Protein 3QAO (pdb70)

Nearest PDB structures (foldseek):
  3qao-assembly1_A-2  TM=1.007E+00  e=2.098E-20  Listeria monocytogenes EGD-e
  7cla-assembly1_A-2  TM=8.544E-01  e=1.558E-08  Caulobacter vibrioides CB15
  1jbg-assembly1_A-2  TM=7.000E-01  e=1.735E-07  Bacillus subtilis
  2vz4-assembly1_A-2  TM=8.789E-01  e=2.749E-06  Streptomyces lividans
  3hh0-assembly1_A  TM=5.881E-01  e=1.344E-05  Bacillus cereus ATCC 14579

Structure (mmCIF, N/CA/C/O backbone):
data_3QAO
#
_entry.id   3QAO
#
_cell.length_a   56.769
_cell.length_b   56.769
_cell.length_c   113.108
_cell.angle_alpha   90.00
_cell.angle_beta   90.00
_cell.angle_gamma   120.00
#
_symmetry.space_group_name_H-M   'P 32 2 1'
#
loop_
_entity.id
_entity.type
_entity.pdbx_description
1 polymer 'MerR-like transcriptional regulator'
2 non-polymer GLYCEROL
3 water water
#
loop_
_atom_site.group_PDB
_atom_site.id
_atom_site.type_symbol
_atom_site.label_atom_id
_atom_site.label_alt_id
_atom_site.label_comp_id
_atom_site.label_asym_id
_atom_site.label_entity_id
_atom_site.label_seq_id
_atom_site.pdbx_PDB_ins_code
_atom_site.Cartn_x
_atom_site.Cartn_y
_atom_site.Cartn_z
_atom_site.occupancy
_atom_site.B_iso_or_equiv
_atom_site.auth_seq_id
_atom_site.auth_comp_id
_atom_site.auth_asym_id
_atom_site.auth_atom_id
_atom_site.pdbx_PDB_model_num
ATOM 1 N N . SER A 1 1 ? -9.932 30.415 -8.127 1.00 64.97 -2 SER A N 1
ATOM 2 C CA . SER A 1 1 ? -8.961 29.330 -8.094 1.00 58.28 -2 SER A CA 1
ATOM 3 C C . SER A 1 1 ? -8.092 29.441 -6.850 1.00 48.80 -2 SER A C 1
ATOM 4 O O . SER A 1 1 ? -8.284 30.342 -6.027 1.00 49.44 -2 SER A O 1
ATOM 7 N N . ASN A 1 2 ? -7.133 28.525 -6.733 1.00 42.84 -1 ASN A N 1
ATOM 8 C CA . ASN A 1 2 ? -6.212 28.485 -5.597 1.00 40.70 -1 ASN A CA 1
ATOM 9 C C . ASN A 1 2 ? -4.856 29.101 -5.891 1.00 39.92 -1 ASN A C 1
ATOM 10 O O . ASN A 1 2 ? -3.845 28.679 -5.324 1.00 46.78 -1 ASN A O 1
ATOM 15 N N . ALA A 1 3 ? -4.825 30.088 -6.780 1.00 37.21 0 ALA A N 1
ATOM 16 C CA . ALA A 1 3 ? -3.558 30.715 -7.148 1.00 45.78 0 ALA A CA 1
ATOM 17 C C . ALA A 1 3 ? -3.685 32.229 -7.214 1.00 40.99 0 ALA A C 1
ATOM 18 O O . ALA A 1 3 ? -3.291 32.853 -8.204 1.00 42.97 0 ALA A O 1
ATOM 28 N N . GLN A 1 5 ? -2.458 35.797 -6.482 1.00 38.54 2 GLN A N 1
ATOM 29 C CA . GLN A 1 5 ? -1.143 36.355 -6.218 1.00 33.81 2 GLN A CA 1
ATOM 30 C C . GLN A 1 5 ? -1.193 37.492 -5.188 1.00 30.57 2 GLN A C 1
ATOM 31 O O . GLN A 1 5 ? -2.259 38.014 -4.855 1.00 33.96 2 GLN A O 1
ATOM 37 N N . ILE A 1 6 ? -0.032 37.842 -4.661 1.00 36.02 3 ILE A N 1
ATOM 38 C CA . ILE A 1 6 ? 0.029 38.685 -3.470 1.00 29.14 3 ILE A CA 1
ATOM 39 C C . ILE A 1 6 ? -0.591 40.075 -3.676 1.00 36.69 3 ILE A C 1
ATOM 40 O O . ILE A 1 6 ? -1.298 40.582 -2.817 1.00 30.28 3 ILE A O 1
ATOM 45 N N . LYS A 1 7 ? -0.367 40.684 -4.837 1.00 37.02 4 LYS A N 1
ATOM 46 C CA . LYS A 1 7 ? -0.935 41.998 -5.103 1.00 32.49 4 LYS A CA 1
ATOM 47 C C . LYS A 1 7 ? -2.461 41.986 -5.038 1.00 31.72 4 LYS A C 1
ATOM 48 O O . LYS A 1 7 ? -3.092 42.895 -4.491 1.00 35.79 4 LYS A O 1
ATOM 54 N N . GLU A 1 8 ? -3.049 40.949 -5.618 1.00 33.88 5 GLU A N 1
ATOM 55 C CA . GLU A 1 8 ? -4.493 40.759 -5.619 1.00 32.83 5 GLU A CA 1
ATOM 56 C C . GLU A 1 8 ? -5.033 40.584 -4.192 1.00 32.53 5 GLU A C 1
ATOM 57 O O . GLU A 1 8 ? -6.039 41.176 -3.805 1.00 34.31 5 GLU A O 1
ATOM 63 N N . LEU A 1 9 ? -4.362 39.749 -3.418 1.00 38.15 6 LEU A N 1
ATOM 64 C CA . LEU A 1 9 ? -4.761 39.535 -2.036 1.00 30.81 6 LEU A CA 1
ATOM 65 C C . LEU A 1 9 ? -4.680 40.847 -1.244 1.00 33.34 6 LEU A C 1
ATOM 66 O O . LEU A 1 9 ? -5.588 41.179 -0.480 1.00 31.45 6 LEU A O 1
ATOM 71 N N . ALA A 1 10 ? -3.604 41.602 -1.445 1.00 33.07 7 ALA A N 1
ATOM 72 C CA . ALA A 1 10 ? -3.455 42.893 -0.774 1.00 30.20 7 ALA A CA 1
ATOM 73 C C . ALA A 1 10 ? -4.606 43.838 -1.131 1.00 35.92 7 ALA A C 1
ATOM 74 O O . ALA A 1 10 ? -5.139 44.517 -0.270 1.00 35.30 7 ALA A O 1
ATOM 76 N N . GLU A 1 11 ? -4.996 43.873 -2.403 1.00 38.42 8 GLU A N 1
ATOM 77 C CA . GLU A 1 11 ? -6.092 44.748 -2.815 1.00 42.12 8 GLU A CA 1
ATOM 78 C C . GLU A 1 11 ? -7.423 44.276 -2.242 1.00 43.96 8 GLU A C 1
ATOM 79 O O . GLU A 1 11 ? -8.265 45.085 -1.851 1.00 46.36 8 GLU A O 1
ATOM 85 N N . LEU A 1 12 ? -7.611 42.962 -2.197 1.00 38.58 9 LEU A N 1
ATOM 86 C CA . LEU A 1 12 ? -8.832 42.407 -1.634 1.00 41.60 9 LEU A CA 1
ATOM 87 C C . LEU A 1 12 ? -8.999 42.779 -0.162 1.00 39.73 9 LEU A C 1
ATOM 88 O O . LEU A 1 12 ? -10.067 43.213 0.279 1.00 40.04 9 LEU A O 1
ATOM 93 N N . THR A 1 13 ? -7.930 42.600 0.600 1.00 38.07 10 THR A N 1
ATOM 94 C CA . THR A 1 13 ? -8.030 42.607 2.054 1.00 36.83 10 THR A CA 1
ATOM 95 C C . THR A 1 13 ? -7.691 43.945 2.712 1.00 43.06 10 THR A C 1
ATOM 96 O O . THR A 1 13 ? -8.053 44.180 3.866 1.00 39.43 10 THR A O 1
ATOM 100 N N . GLY A 1 14 ? -6.996 44.815 1.985 1.00 38.82 11 GLY A N 1
ATOM 101 C CA . GLY A 1 14 ? -6.508 46.054 2.569 1.00 37.14 11 GLY A CA 1
ATOM 102 C C . GLY A 1 14 ? -5.256 45.836 3.406 1.00 40.41 11 GLY A C 1
ATOM 103 O O . GLY A 1 14 ? -4.780 46.752 4.074 1.00 42.96 11 GLY A O 1
ATOM 104 N N . VAL A 1 15 ? -4.729 44.614 3.371 1.00 33.99 12 VAL A N 1
ATOM 105 C CA . VAL A 1 15 ? -3.492 44.265 4.057 1.00 37.61 12 VAL A CA 1
ATOM 106 C C . VAL A 1 15 ? -2.319 44.537 3.113 1.00 35.58 12 VAL A C 1
ATOM 107 O O . VAL A 1 15 ? -2.339 44.112 1.968 1.00 35.54 12 VAL A O 1
ATOM 111 N N . SER A 1 16 ? -1.294 45.231 3.591 1.00 34.48 13 SER A N 1
ATOM 112 C CA . SER A 1 16 ? -0.181 45.600 2.717 1.00 35.46 13 SER A CA 1
ATOM 113 C C . SER A 1 16 ? 0.661 44.390 2.310 1.00 35.02 13 SER A C 1
ATOM 114 O O . SER A 1 16 ? 0.720 43.392 3.022 1.00 31.53 13 SER A O 1
ATOM 117 N N . VAL A 1 17 ? 1.317 44.486 1.155 1.00 29.06 14 VAL A N 1
ATOM 118 C CA . VAL A 1 17 ? 2.260 43.459 0.731 1.00 29.59 14 VAL A CA 1
ATOM 119 C C . VAL A 1 17 ? 3.346 43.248 1.791 1.00 30.31 14 VAL A C 1
ATOM 120 O O . VAL A 1 17 ? 3.768 42.125 2.044 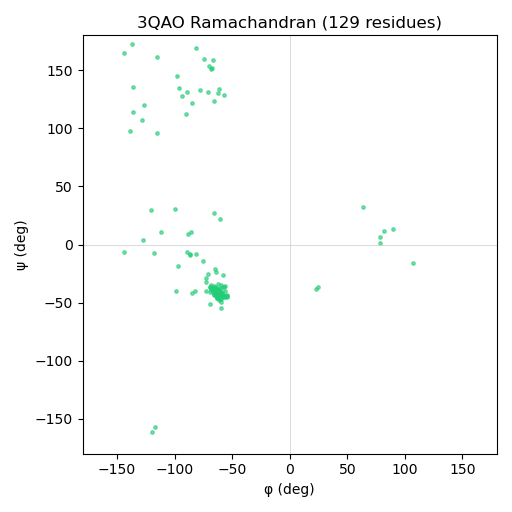1.00 30.09 14 VAL A O 1
ATOM 124 N N . ARG A 1 18 ? 3.817 44.335 2.396 1.00 30.30 15 ARG A N 1
ATOM 125 C CA A ARG A 1 18 ? 4.826 44.239 3.445 0.43 31.92 15 ARG A CA 1
ATOM 126 C CA B ARG A 1 18 ? 4.832 44.228 3.438 0.57 31.85 15 ARG A CA 1
ATOM 127 C C . ARG A 1 18 ? 4.333 43.347 4.588 1.00 31.04 15 ARG A C 1
ATOM 128 O O . ARG A 1 18 ? 5.068 42.519 5.116 1.00 32.47 15 ARG A O 1
ATOM 143 N N . THR A 1 19 ? 3.074 43.514 4.961 1.00 33.42 16 THR A N 1
ATOM 144 C CA . THR A 1 19 ? 2.517 42.724 6.061 1.00 28.92 16 THR A CA 1
ATOM 145 C C . THR A 1 19 ? 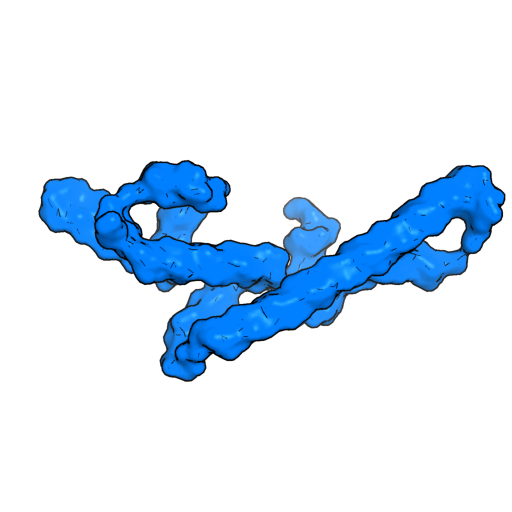2.370 41.255 5.668 1.00 32.08 16 THR A C 1
ATOM 146 O O . THR A 1 19 ? 2.661 40.356 6.453 1.00 29.59 16 THR A O 1
ATOM 150 N N . LEU A 1 20 ? 1.934 41.010 4.437 1.00 30.45 17 LEU A N 1
ATOM 151 C CA . LEU A 1 20 ? 1.804 39.639 3.956 1.00 27.34 17 LEU A CA 1
ATOM 152 C C . LEU A 1 20 ? 3.167 38.953 3.862 1.00 27.93 17 LEU A C 1
ATOM 153 O O . LEU A 1 20 ? 3.280 37.773 4.171 1.00 27.62 17 LEU A O 1
ATOM 158 N N . HIS A 1 21 ? 4.201 39.685 3.429 1.00 31.55 18 HIS A N 1
ATOM 159 C CA . HIS A 1 21 ? 5.571 39.159 3.440 1.00 31.99 18 HIS A CA 1
ATOM 160 C C . HIS A 1 21 ? 6.022 38.760 4.855 1.00 26.20 18 HIS A C 1
ATOM 161 O O . HIS A 1 21 ? 6.670 37.735 5.059 1.00 34.61 18 HIS A O 1
ATOM 168 N N . HIS A 1 22 ? 5.685 39.604 5.814 1.00 27.96 19 HIS A N 1
ATOM 169 C CA . HIS A 1 22 ? 6.013 39.361 7.214 1.00 28.44 19 HIS A CA 1
ATOM 170 C C . HIS A 1 22 ? 5.316 38.106 7.735 1.00 32.79 19 HIS A C 1
ATOM 171 O O . HIS A 1 22 ? 5.943 37.259 8.383 1.00 33.20 19 HIS A O 1
ATOM 178 N N . TYR A 1 23 ? 4.026 37.974 7.432 1.00 33.96 20 TYR A N 1
ATOM 179 C CA . TYR A 1 23 ? 3.258 36.806 7.882 1.00 29.76 20 TYR A CA 1
ATOM 180 C C . TYR A 1 23 ? 3.834 35.529 7.293 1.00 31.05 20 TYR A C 1
ATOM 181 O O . TYR A 1 23 ? 3.776 34.465 7.912 1.00 31.01 20 TYR A O 1
ATOM 190 N N . ASP A 1 24 ? 4.350 35.632 6.067 1.00 27.81 21 ASP A N 1
ATOM 191 C CA . ASP A 1 24 ? 4.954 34.492 5.390 1.00 31.67 21 ASP A CA 1
ATOM 192 C C . ASP A 1 24 ? 6.252 34.146 6.108 1.00 35.98 21 ASP A C 1
ATOM 193 O O . ASP A 1 24 ? 6.477 33.002 6.506 1.00 38.75 21 ASP A O 1
ATOM 198 N N . LYS A 1 25 ? 7.090 35.155 6.297 1.00 32.02 22 LYS A N 1
ATOM 199 C CA . LYS A 1 25 ? 8.384 34.976 6.942 1.00 40.65 22 LYS A CA 1
ATOM 200 C C . LYS A 1 25 ? 8.280 34.307 8.326 1.00 47.21 22 LYS A C 1
ATOM 201 O O . LYS A 1 25 ? 9.049 33.397 8.643 1.00 45.09 22 LYS A O 1
ATOM 207 N N . ILE A 1 26 ? 7.324 34.745 9.142 1.00 36.98 23 ILE A N 1
ATOM 208 C CA . ILE A 1 26 ? 7.210 34.235 10.513 1.00 36.54 23 ILE A CA 1
ATOM 209 C C . ILE A 1 26 ? 6.481 32.899 10.598 1.00 38.02 23 ILE A C 1
ATOM 210 O O . ILE A 1 26 ? 6.422 32.286 11.668 1.00 39.55 23 ILE A O 1
ATOM 215 N N . GLY A 1 27 ? 5.913 32.460 9.478 1.00 30.42 24 GLY A N 1
ATOM 216 C CA . GLY A 1 27 ? 5.240 31.174 9.421 1.00 35.47 24 GLY A CA 1
ATOM 217 C C . GLY A 1 27 ? 3.759 31.210 9.778 1.00 32.81 24 GLY A C 1
ATOM 218 O O . GLY A 1 27 ? 3.141 30.164 10.003 1.00 33.93 24 GLY A O 1
ATOM 219 N N . LEU A 1 28 ? 3.187 32.408 9.824 1.00 25.95 25 LEU A N 1
ATOM 220 C CA . LEU A 1 28 ? 1.780 32.571 10.176 1.00 31.06 25 LEU A CA 1
ATOM 221 C C . LEU A 1 28 ? 0.846 32.339 8.973 1.00 27.58 25 LEU A C 1
ATOM 222 O O . LEU A 1 28 ? -0.226 31.751 9.096 1.00 26.80 25 LEU A O 1
ATOM 227 N N . LEU A 1 29 ? 1.253 32.828 7.810 1.00 27.21 26 LEU A N 1
ATOM 228 C CA . LEU A 1 29 ? 0.480 32.635 6.593 1.00 26.11 26 LEU A CA 1
ATOM 229 C C . LEU A 1 29 ? 1.449 32.313 5.460 1.00 28.57 26 LEU A C 1
ATOM 230 O O . LEU A 1 29 ? 2.026 33.210 4.872 1.00 28.73 26 LEU A O 1
ATOM 235 N N . VAL A 1 30 ? 1.601 31.025 5.166 1.00 33.21 27 VAL A N 1
ATOM 236 C CA . VAL A 1 30 ? 2.635 30.543 4.251 1.00 30.64 27 VAL A CA 1
ATOM 237 C C . VAL A 1 30 ? 2.020 29.925 3.008 1.00 28.98 27 VAL A C 1
ATOM 238 O O . VAL A 1 30 ? 1.657 28.749 3.002 1.00 35.57 27 VAL A O 1
ATOM 242 N N . PRO A 1 31 ? 1.906 30.722 1.943 1.00 33.21 28 PRO A N 1
ATOM 243 C CA . PRO A 1 31 ? 1.319 30.212 0.703 1.00 31.86 28 PRO A CA 1
ATOM 244 C C . PRO A 1 31 ? 2.294 29.287 -0.041 1.00 35.23 28 PRO A C 1
ATOM 245 O O . PRO A 1 31 ? 3.497 29.329 0.209 1.00 33.29 28 PRO A O 1
ATOM 249 N N . GLN A 1 32 ? 1.771 28.451 -0.932 1.00 38.59 29 GLN A N 1
ATOM 250 C CA . GLN A 1 32 ? 2.614 27.673 -1.832 1.00 42.71 29 GLN A CA 1
ATOM 251 C C . GLN A 1 32 ? 3.322 28.613 -2.813 1.00 41.90 29 GLN A C 1
ATOM 252 O O . GLN A 1 32 ? 2.873 29.740 -3.021 1.00 37.46 29 GLN A O 1
ATOM 258 N N . LYS A 1 33 ? 4.431 28.157 -3.397 1.00 35.95 30 LYS A N 1
ATOM 259 C CA . LYS A 1 33 ? 5.087 28.906 -4.467 1.00 36.34 30 LYS A CA 1
ATOM 260 C C . LYS A 1 33 ? 4.660 28.340 -5.829 1.00 35.28 30 LYS A C 1
ATOM 261 O O . LYS A 1 33 ? 4.438 27.142 -5.970 1.00 35.13 30 LYS A O 1
ATOM 267 N N . ASP A 1 34 ? 4.525 29.215 -6.815 1.00 33.98 31 ASP A N 1
ATOM 268 C CA . ASP A 1 34 ? 4.179 28.815 -8.176 1.00 32.95 31 ASP A CA 1
ATOM 269 C C . ASP A 1 34 ? 5.358 28.087 -8.829 1.00 28.81 31 ASP A C 1
ATOM 270 O O . ASP A 1 34 ? 6.485 28.583 -8.803 1.00 32.90 31 ASP A O 1
ATOM 275 N N . ASP A 1 35 ? 5.093 26.927 -9.428 1.00 30.95 32 ASP A N 1
ATOM 276 C CA . ASP A 1 35 ? 6.135 26.136 -10.083 1.00 33.99 32 ASP A CA 1
ATOM 277 C C . ASP A 1 35 ? 6.764 26.817 -11.299 1.00 31.01 32 ASP A C 1
ATOM 278 O O . ASP A 1 35 ? 7.874 26.461 -11.702 1.00 35.08 32 ASP A O 1
ATOM 283 N N . TRP A 1 36 ? 6.058 27.778 -11.885 1.00 30.93 33 TRP A N 1
ATOM 284 C CA . TRP A 1 36 ? 6.507 28.404 -13.134 1.00 33.72 33 TRP A CA 1
ATOM 285 C C . TRP A 1 36 ? 7.222 29.747 -12.969 1.00 35.18 33 TRP A C 1
ATOM 286 O O . TRP A 1 36 ? 8.214 30.013 -13.652 1.00 37.16 33 TRP A O 1
ATOM 297 N N . ASN A 1 37 ? 6.734 30.591 -12.066 1.00 34.63 34 ASN A N 1
ATOM 298 C CA . ASN A 1 37 ? 7.354 31.898 -11.854 1.00 35.84 34 ASN A CA 1
ATOM 299 C C . ASN A 1 37 ? 7.910 32.110 -10.440 1.00 42.19 34 ASN A C 1
ATOM 300 O O . ASN A 1 37 ? 8.567 33.118 -10.165 1.00 36.47 34 ASN A O 1
ATOM 305 N N . GLY A 1 38 ? 7.641 31.161 -9.549 1.00 39.86 35 GLY A N 1
ATOM 306 C CA . GLY A 1 38 ? 8.160 31.226 -8.193 1.00 40.63 35 GLY A CA 1
ATOM 307 C C . GLY A 1 38 ? 7.406 32.168 -7.269 1.00 41.64 35 GLY A C 1
ATOM 308 O O . GLY A 1 38 ? 7.780 32.319 -6.103 1.00 41.00 35 GLY A O 1
ATOM 309 N N . TYR A 1 39 ? 6.350 32.799 -7.781 1.00 39.18 36 TYR A N 1
ATOM 310 C CA . TYR A 1 39 ? 5.516 33.687 -6.971 1.00 42.34 36 TYR A CA 1
ATOM 311 C C . TYR A 1 39 ? 4.728 32.931 -5.907 1.00 36.84 36 TYR A C 1
ATOM 312 O O . TYR A 1 39 ? 4.366 31.766 -6.092 1.00 31.74 36 TYR A O 1
ATOM 321 N N . ARG A 1 40 ? 4.442 33.612 -4.801 1.00 31.92 37 ARG A N 1
ATOM 322 C CA . ARG A 1 40 ? 3.463 33.124 -3.838 1.00 33.92 37 ARG A CA 1
ATOM 323 C C . ARG A 1 40 ? 2.113 33.013 -4.499 1.00 32.18 37 ARG A C 1
ATOM 324 O O . ARG A 1 40 ? 1.677 33.927 -5.199 1.00 39.07 37 ARG A O 1
ATOM 332 N N . ILE A 1 41 ? 1.442 31.895 -4.270 1.00 32.81 38 ILE A N 1
ATOM 333 C CA . ILE A 1 41 ? 0.075 31.742 -4.729 1.00 28.73 38 ILE A CA 1
ATOM 334 C C . ILE A 1 41 ? -0.808 31.327 -3.549 1.00 34.79 38 ILE A C 1
ATOM 335 O O . ILE A 1 41 ? -0.584 30.292 -2.927 1.00 47.71 38 ILE A O 1
ATOM 340 N N . TYR A 1 42 ? -1.800 32.154 -3.243 1.00 30.92 39 TYR A N 1
ATOM 341 C CA . TYR A 1 42 ? -2.645 31.945 -2.067 1.00 29.70 39 TYR A CA 1
ATOM 342 C C . TYR A 1 42 ? -3.913 31.166 -2.400 1.00 29.09 39 TYR A C 1
ATOM 343 O O . TYR A 1 42 ? -4.652 31.521 -3.310 1.00 32.92 39 TYR A O 1
ATOM 352 N N . SER A 1 43 ? -4.160 30.102 -1.647 1.00 28.36 40 SER A N 1
ATOM 353 C CA . SER A 1 43 ? -5.338 29.285 -1.854 1.00 31.91 40 SER A CA 1
ATOM 354 C C . SER A 1 43 ? -6.571 29.897 -1.193 1.00 35.81 40 SER A C 1
ATOM 355 O O . SER A 1 43 ? -6.473 30.829 -0.404 1.00 31.52 40 SER A O 1
ATOM 358 N N . GLU A 1 44 ? -7.735 29.350 -1.516 1.00 28.25 41 GLU A N 1
ATOM 359 C CA . GLU A 1 44 ? -8.966 29.721 -0.840 1.00 30.81 41 GLU A CA 1
ATOM 360 C C . GLU A 1 44 ? -8.838 29.480 0.675 1.00 29.86 41 GLU A C 1
ATOM 361 O O . GLU A 1 44 ? -9.366 30.240 1.488 1.00 29.21 41 GLU A O 1
ATOM 367 N N . LYS A 1 45 ? -8.137 28.418 1.049 1.00 24.29 42 LYS A N 1
ATOM 368 C CA . LYS A 1 45 ? -7.904 28.150 2.478 1.00 28.78 42 LYS A CA 1
ATOM 369 C C . LYS A 1 45 ? -7.014 29.219 3.130 1.00 27.94 42 LYS A C 1
ATOM 370 O O . LYS A 1 45 ? -7.254 29.629 4.278 1.00 26.53 42 LYS A O 1
ATOM 376 N N . ASP A 1 46 ? -5.980 29.657 2.414 1.00 25.34 43 ASP A N 1
ATOM 377 C CA . ASP A 1 46 ? -5.137 30.765 2.872 1.00 31.67 43 ASP A CA 1
ATOM 378 C C . ASP A 1 46 ? -5.951 32.042 3.077 1.00 31.33 43 ASP A C 1
ATOM 379 O O . ASP A 1 46 ? -5.725 32.793 4.019 1.00 26.18 43 ASP A O 1
ATOM 384 N N . VAL A 1 47 ? -6.875 32.308 2.165 1.00 23.20 44 VAL A N 1
ATOM 385 C CA . VAL A 1 47 ? -7.693 33.504 2.268 1.00 27.01 44 VAL A CA 1
ATOM 386 C C . VAL A 1 47 ? -8.582 33.458 3.522 1.00 27.14 44 VAL A C 1
ATOM 387 O O . VAL A 1 47 ? -8.731 34.467 4.221 1.00 23.58 44 VAL A O 1
ATOM 391 N N . ASP A 1 48 ? -9.148 32.284 3.819 1.00 24.41 45 ASP A N 1
ATOM 392 C CA . ASP A 1 48 ? -9.956 32.126 5.028 1.00 29.42 45 ASP A CA 1
ATOM 393 C C . ASP A 1 48 ? -9.116 32.256 6.291 1.00 25.66 45 ASP A C 1
ATOM 394 O O . ASP A 1 48 ? -9.561 32.824 7.304 1.00 26.47 45 ASP A O 1
ATOM 399 N N . LYS A 1 49 ? -7.898 31.731 6.246 1.00 23.69 46 LYS A N 1
ATOM 400 C CA . LYS A 1 49 ? -6.997 31.879 7.393 1.00 26.23 46 LYS A CA 1
ATOM 401 C C . LYS A 1 49 ? -6.656 33.354 7.640 1.00 24.54 46 LYS A C 1
ATOM 402 O O . LYS A 1 49 ? -6.656 33.822 8.784 1.00 22.32 46 LYS A O 1
ATOM 408 N N . LEU A 1 50 ? -6.351 34.090 6.578 1.00 22.01 47 LEU A N 1
ATOM 409 C CA . LEU A 1 50 ? -6.055 35.507 6.753 1.00 22.14 47 LEU A CA 1
ATOM 410 C C . LEU A 1 50 ? -7.254 36.243 7.391 1.00 23.09 47 LEU A C 1
ATOM 411 O O . LEU A 1 50 ? -7.085 37.087 8.279 1.00 22.19 47 LEU A O 1
ATOM 416 N N . GLN A 1 51 ? -8.458 35.934 6.933 1.00 21.21 48 GLN A N 1
ATOM 417 C CA . GLN A 1 51 ? -9.656 36.539 7.509 1.00 23.12 48 GLN A CA 1
ATOM 418 C C . GLN A 1 51 ? -9.735 36.286 9.018 1.00 26.82 48 GLN A C 1
ATOM 419 O O . GLN A 1 51 ? -9.999 37.202 9.797 1.00 24.80 48 GLN A O 1
ATOM 425 N N . GLN A 1 52 ? -9.466 35.056 9.455 1.00 21.99 49 GLN A N 1
ATOM 426 C CA . GLN A 1 52 ? -9.519 34.801 10.889 1.00 19.96 49 GLN A CA 1
ATOM 427 C C . GLN A 1 52 ? -8.368 35.512 11.619 1.00 24.24 49 GLN A C 1
ATOM 428 O O . GLN A 1 52 ? -8.538 35.990 12.742 1.00 23.26 49 GLN A O 1
ATOM 434 N N . ILE A 1 53 ? -7.195 35.574 10.995 1.00 23.94 50 ILE A N 1
ATOM 435 C CA . ILE A 1 53 ? -6.083 36.353 11.558 1.00 23.67 50 ILE A CA 1
ATOM 436 C C . ILE A 1 53 ? -6.516 37.808 11.782 1.00 28.66 50 ILE A C 1
ATOM 437 O O . ILE A 1 53 ? -6.243 38.405 12.839 1.00 23.17 50 ILE A O 1
ATOM 442 N N . LEU A 1 54 ? -7.192 38.384 10.789 1.00 25.22 51 LEU A N 1
ATOM 443 C CA . LEU A 1 54 ? -7.611 39.784 10.886 1.00 23.70 51 LEU A CA 1
ATOM 444 C C . LEU A 1 54 ? -8.603 40.012 12.030 1.00 20.57 51 LEU A C 1
ATOM 445 O O . LEU A 1 54 ? -8.540 41.044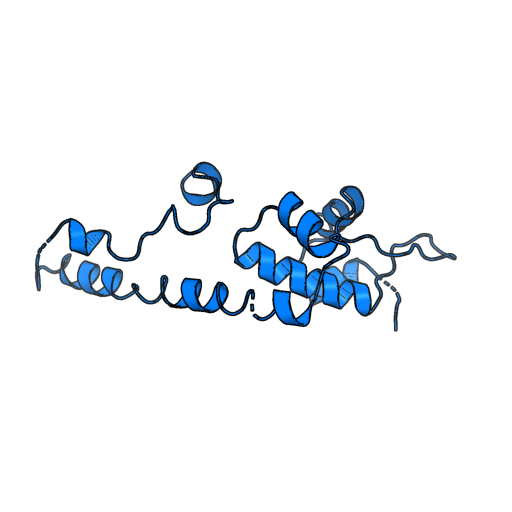 12.729 1.00 23.87 51 LEU A O 1
ATOM 450 N N . PHE A 1 55 ? -9.511 39.065 12.241 1.00 23.26 52 PHE A N 1
ATOM 451 C CA . PHE A 1 55 ? -10.397 39.136 13.405 1.00 24.27 52 PHE A CA 1
ATOM 452 C C . PHE A 1 55 ? -9.609 39.122 14.725 1.00 28.09 52 PHE A C 1
ATOM 453 O O . PHE A 1 55 ? -9.932 39.865 15.652 1.00 24.64 52 PHE A O 1
ATOM 461 N N . PHE A 1 56 ? -8.583 38.278 14.814 1.00 22.99 53 PHE A N 1
ATOM 462 C CA . PHE A 1 56 ? -7.747 38.265 16.031 1.00 25.84 53 PHE A CA 1
ATOM 463 C C . PHE A 1 56 ? -6.970 39.579 16.210 1.00 24.97 53 PHE A C 1
ATOM 464 O O . PHE A 1 56 ? -6.768 40.028 17.318 1.00 23.33 53 PHE A O 1
ATOM 472 N N . LYS A 1 57 ? -6.523 40.181 15.114 1.00 23.68 54 LYS A N 1
ATOM 473 C CA . LYS A 1 57 ? -5.794 41.445 15.215 1.00 28.95 54 LYS A CA 1
ATOM 474 C C . LYS A 1 57 ? -6.708 42.586 15.665 1.00 27.73 54 LYS A C 1
ATOM 475 O O . LYS A 1 57 ? -6.301 43.457 16.440 1.00 26.00 54 LYS A O 1
ATOM 481 N N . GLU A 1 58 ? -7.944 42.590 15.187 1.00 24.05 55 GLU A N 1
ATOM 482 C CA . GLU A 1 58 ? -8.919 43.562 15.679 1.00 28.56 55 GLU A CA 1
ATOM 483 C C . GLU A 1 58 ? -9.057 43.458 17.204 1.00 29.50 55 GLU A C 1
ATOM 484 O O . GLU A 1 58 ? -9.250 44.462 17.903 1.00 32.31 55 GLU A O 1
ATOM 490 N N . LEU A 1 59 ? -8.961 42.233 17.711 1.00 23.29 56 LEU A N 1
ATOM 491 C CA . LEU A 1 59 ? -9.095 41.967 19.141 1.00 23.84 56 LEU A CA 1
ATOM 492 C C . LEU A 1 59 ? -7.782 42.128 19.914 1.00 27.03 56 LEU A C 1
ATOM 493 O O . LEU A 1 59 ? -7.683 41.735 21.077 1.00 29.18 56 LEU A O 1
ATOM 498 N N . ASP A 1 60 ? -6.775 42.689 19.257 1.00 27.82 57 ASP A N 1
ATOM 499 C CA . ASP A 1 60 ? -5.481 42.973 19.880 1.00 35.64 57 ASP A CA 1
ATOM 500 C C . ASP A 1 60 ? -4.702 41.745 20.365 1.00 32.96 57 ASP A C 1
ATOM 501 O O . ASP A 1 60 ? -3.978 41.819 21.359 1.00 32.98 57 ASP A O 1
ATOM 506 N N . PHE A 1 61 ? -4.844 40.623 19.668 1.00 28.56 58 PHE A N 1
ATOM 507 C CA . PHE A 1 61 ? -3.965 39.475 19.900 1.00 29.58 58 PHE A CA 1
ATOM 508 C C . PHE A 1 61 ? -2.610 39.707 19.236 1.00 31.18 58 PHE A C 1
ATOM 509 O O . PHE A 1 61 ? -2.547 40.107 18.075 1.00 29.61 58 PHE A O 1
ATOM 517 N N . PRO A 1 62 ? -1.512 39.446 19.961 1.00 29.25 59 PRO A N 1
ATOM 518 C CA . PRO A 1 62 ? -0.198 39.465 19.304 1.00 33.26 59 PRO A CA 1
ATOM 519 C C . PRO A 1 62 ? -0.047 38.317 18.307 1.00 29.90 59 PRO A C 1
ATOM 520 O O . PRO A 1 62 ? -0.669 37.270 18.473 1.00 30.32 59 PRO A O 1
ATOM 524 N N . LEU A 1 63 ? 0.775 38.511 17.277 1.00 28.79 60 LEU A N 1
ATOM 525 C CA . LEU A 1 63 ? 0.880 37.523 16.208 1.00 30.06 60 LEU A CA 1
ATOM 526 C C . LEU A 1 63 ? 1.327 36.164 16.715 1.00 31.32 60 LEU A C 1
ATOM 527 O O . LEU A 1 63 ? 0.915 35.134 16.189 1.00 31.28 60 LEU A O 1
ATOM 532 N N . LYS A 1 64 ? 2.192 36.169 17.724 1.00 33.66 61 LYS A N 1
ATOM 533 C CA . LYS A 1 64 ? 2.705 34.930 18.300 1.00 40.73 61 LYS A CA 1
ATOM 534 C C . LYS A 1 64 ? 1.571 34.079 18.872 1.00 31.04 61 LYS A C 1
ATOM 535 O O . LYS A 1 64 ? 1.563 32.862 18.717 1.00 32.89 61 LYS A O 1
ATOM 541 N N . LYS A 1 65 ? 0.618 34.732 19.527 1.00 30.09 62 LYS A N 1
ATOM 542 C CA . LYS A 1 65 ? -0.506 34.034 20.147 1.00 31.33 62 LYS A CA 1
ATOM 543 C C . LYS A 1 65 ? -1.474 33.537 19.083 1.00 31.58 62 LYS A C 1
ATOM 544 O O . LYS A 1 65 ? -2.024 32.445 19.188 1.00 26.96 62 LYS A O 1
ATOM 550 N N . ILE A 1 66 ? -1.701 34.361 18.066 1.00 29.40 63 ILE A N 1
ATOM 551 C CA . ILE A 1 66 ? -2.535 33.943 16.952 1.00 23.95 63 ILE A CA 1
ATOM 552 C C . ILE A 1 66 ? -1.960 32.684 16.328 1.00 24.72 63 ILE A C 1
ATOM 553 O O . ILE A 1 66 ? -2.686 31.726 16.047 1.00 29.59 63 ILE A O 1
ATOM 558 N N . GLN A 1 67 ? -0.647 32.672 16.122 1.00 27.63 64 GLN A N 1
ATOM 559 C CA . GLN A 1 67 ? -0.014 31.524 15.488 1.00 25.04 64 GLN A CA 1
ATOM 560 C C . GLN A 1 67 ? -0.150 30.273 16.353 1.00 31.74 64 GLN A C 1
ATOM 561 O O . GLN A 1 67 ? -0.413 29.187 15.841 1.00 32.43 64 GLN A O 1
ATOM 567 N N . GLN A 1 68 ? -0.001 30.440 17.667 1.00 32.36 65 GLN A N 1
ATOM 568 C CA . GLN A 1 68 ? -0.205 29.330 18.594 1.00 28.86 65 GLN A CA 1
ATOM 569 C C . GLN A 1 68 ? -1.617 28.776 18.490 1.00 32.63 65 GLN A C 1
ATOM 570 O O . GLN A 1 68 ? -1.813 27.565 18.433 1.00 34.58 65 GLN A O 1
ATOM 576 N N . ILE A 1 69 ? -2.603 29.669 18.488 1.00 31.51 66 ILE A N 1
ATOM 577 C CA . ILE A 1 69 ? -3.996 29.257 18.399 1.00 29.70 66 ILE A CA 1
ATOM 578 C C . ILE A 1 69 ? -4.237 28.474 17.114 1.00 34.36 66 ILE A C 1
ATOM 579 O O . ILE A 1 69 ? -4.805 27.370 17.128 1.00 30.30 66 ILE A O 1
ATOM 584 N N . LEU A 1 70 ? -3.782 29.035 15.998 1.00 28.52 67 LEU A N 1
ATOM 585 C CA . LEU A 1 70 ? -4.064 28.443 14.706 1.00 35.24 67 LEU A CA 1
ATOM 586 C C . LEU A 1 70 ? -3.266 27.157 14.472 1.00 35.51 67 LEU A C 1
ATOM 587 O O . LEU A 1 70 ? -3.734 26.269 13.764 1.00 37.59 67 LEU A O 1
ATOM 592 N N . ASP A 1 71 ? -2.089 27.059 15.089 1.00 39.15 68 ASP A N 1
ATOM 593 C CA . ASP A 1 71 ? -1.201 25.899 14.927 1.00 42.17 68 ASP A CA 1
ATOM 594 C C . ASP A 1 71 ? -1.504 24.755 15.906 1.00 41.98 68 ASP A C 1
ATOM 595 O O . ASP A 1 71 ? -0.940 23.667 15.790 1.00 42.48 68 ASP A O 1
ATOM 600 N N . ASP A 1 72 ? -2.369 25.009 16.883 1.00 37.62 69 ASP A N 1
ATOM 601 C CA . ASP A 1 72 ? -2.700 24.016 17.899 1.00 40.03 69 ASP A CA 1
ATOM 602 C C . ASP A 1 72 ? -3.356 22.791 17.264 1.00 50.78 69 ASP A C 1
ATOM 603 O O . ASP A 1 72 ? -4.277 22.919 16.458 1.00 39.52 69 ASP A O 1
ATOM 608 N N . PRO A 1 73 ? -2.859 21.592 17.603 1.00 57.28 70 PRO A N 1
ATOM 609 C CA . PRO A 1 73 ? -3.471 20.363 17.080 1.00 55.46 70 PRO A CA 1
ATOM 610 C C . PRO A 1 73 ? -4.954 20.267 17.461 1.00 37.50 70 PRO A C 1
ATOM 611 O O . PRO A 1 73 ? -5.740 19.635 16.754 1.00 44.10 70 PRO A O 1
ATOM 615 N N . LEU A 1 74 ? -5.328 20.901 18.564 1.00 42.80 71 LEU A N 1
ATOM 616 C CA . LEU A 1 74 ? -6.711 20.875 19.018 1.00 46.62 71 LEU A CA 1
ATOM 617 C C . LEU A 1 74 ? -7.548 22.006 18.417 1.00 43.87 71 LEU A C 1
ATOM 618 O O . LEU A 1 74 ? -8.682 22.220 18.839 1.00 46.28 71 LEU A O 1
ATOM 623 N N . PHE A 1 75 ? -6.995 22.729 17.444 1.00 42.51 72 PHE A N 1
ATOM 624 C CA . PHE A 1 75 ? -7.707 23.871 16.873 1.00 39.96 72 PHE A CA 1
ATOM 625 C C . PHE A 1 75 ? -9.065 23.462 16.325 1.00 41.26 72 PHE A C 1
ATOM 626 O O . PHE A 1 75 ? -9.174 22.519 15.543 1.00 34.69 72 PHE A O 1
ATOM 634 N N . ASP A 1 76 ? -10.096 24.191 16.738 1.00 29.86 73 ASP A N 1
ATOM 635 C CA . ASP A 1 76 ? -11.460 23.972 16.269 1.00 34.64 73 ASP A CA 1
ATOM 636 C C . ASP A 1 76 ? -12.020 25.316 15.773 1.00 32.97 73 ASP A C 1
ATOM 637 O O . ASP A 1 76 ? -12.306 26.208 16.573 1.00 27.20 73 ASP A O 1
ATOM 642 N N . LYS A 1 77 ? -12.146 25.477 14.459 1.00 27.78 74 LYS A N 1
ATOM 643 C CA . LYS A 1 77 ? -12.477 26.795 13.909 1.00 26.62 74 LYS A CA 1
ATOM 644 C C . LYS A 1 77 ? -13.833 27.315 14.369 1.00 30.78 74 LYS A C 1
ATOM 645 O O . LYS A 1 77 ? -14.004 28.514 14.607 1.00 29.35 74 LYS A O 1
ATOM 651 N N . ASN A 1 78 ? -14.802 26.412 14.464 1.00 28.58 75 ASN A N 1
ATOM 652 C CA . ASN A 1 78 ? -16.141 26.768 14.917 1.00 32.71 75 ASN A CA 1
ATOM 653 C C . ASN A 1 78 ? -16.106 27.337 16.329 1.00 32.27 75 ASN A C 1
ATOM 654 O O . ASN A 1 78 ? -16.704 28.381 16.607 1.00 28.77 75 ASN A O 1
ATOM 659 N N . VAL A 1 79 ? -15.386 26.650 17.208 1.00 28.85 76 VAL A N 1
ATOM 660 C CA . VAL A 1 79 ? -15.254 27.102 18.595 1.00 30.23 76 VAL A CA 1
ATOM 661 C C . VAL A 1 79 ? -14.488 28.415 18.665 1.00 26.77 76 VAL A C 1
ATOM 662 O O . VAL A 1 79 ? -14.867 29.312 19.411 1.00 30.49 76 VAL A O 1
ATOM 666 N N . ALA A 1 80 ? -13.411 28.519 17.892 1.00 24.95 77 ALA A N 1
ATOM 667 C CA . ALA A 1 80 ? -12.601 29.731 17.892 1.00 26.98 77 ALA A CA 1
ATOM 668 C C . ALA A 1 80 ? -13.410 30.937 17.429 1.00 28.31 77 ALA A C 1
ATOM 669 O O . ALA A 1 80 ? -13.313 32.005 18.030 1.00 25.62 77 ALA A O 1
ATOM 671 N N . LEU A 1 81 ? -14.185 30.776 16.352 1.00 24.82 78 LEU A N 1
ATOM 672 C CA . LEU A 1 81 ? -15.024 31.862 15.833 1.00 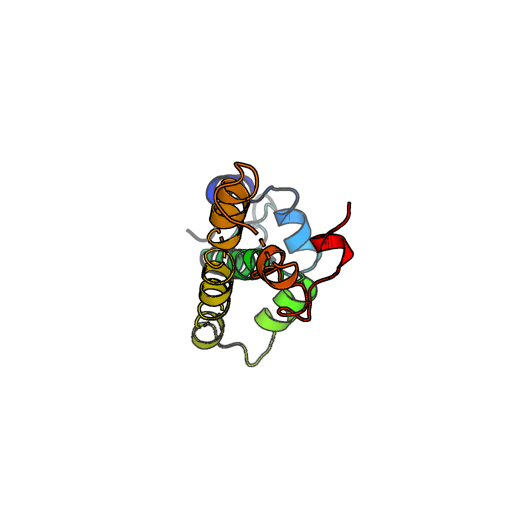30.01 78 LEU A CA 1
ATOM 673 C C . LEU A 1 81 ? -16.047 32.348 16.858 1.00 28.11 78 LEU A C 1
ATOM 674 O O . LEU A 1 81 ? -16.288 33.560 16.984 1.00 27.34 78 LEU A O 1
ATOM 679 N N . ASP A 1 82 ? -16.670 31.400 17.552 1.00 29.42 79 ASP A N 1
ATOM 680 C CA . ASP A 1 82 ? -17.627 31.709 18.618 1.00 29.13 79 ASP A CA 1
ATOM 681 C C . ASP A 1 82 ? -16.975 32.500 19.746 1.00 32.55 79 ASP A C 1
ATOM 682 O O . ASP A 1 82 ? -17.554 33.462 20.261 1.00 28.96 79 ASP A O 1
ATOM 695 N N . GLN A 1 84 ? -14.184 34.312 19.385 1.00 26.31 81 GLN A N 1
ATOM 696 C CA . GLN A 1 84 ? -13.879 35.626 18.828 1.00 24.77 81 GLN A CA 1
ATOM 697 C C . GLN A 1 84 ? -15.121 36.508 18.826 1.00 31.14 81 GLN A C 1
AT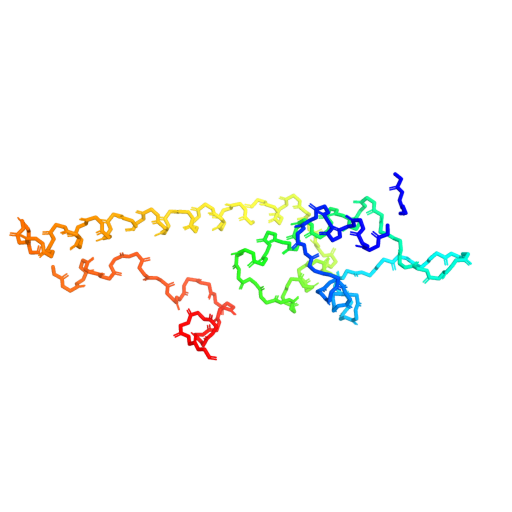OM 698 O O . GLN A 1 84 ? -15.037 37.716 19.070 1.00 25.52 81 GLN A O 1
ATOM 704 N N . ARG A 1 85 ? -16.276 35.910 18.540 1.00 28.20 82 ARG A N 1
ATOM 705 C CA . ARG A 1 85 ? -17.512 36.679 18.457 1.00 28.02 82 ARG A CA 1
ATOM 706 C C . ARG A 1 85 ? -17.881 37.260 19.822 1.00 26.53 82 ARG A C 1
ATOM 707 O O . ARG A 1 85 ? -18.293 38.422 19.929 1.00 29.44 82 ARG A O 1
ATOM 715 N N . HIS A 1 86 ? -17.744 36.443 20.856 1.00 28.95 83 HIS A N 1
ATOM 716 C CA A HIS A 1 86 ? -18.006 36.916 22.208 0.51 30.07 83 HIS A CA 1
ATOM 717 C CA B HIS A 1 86 ? -17.973 36.878 22.233 0.49 29.74 83 HIS A CA 1
ATOM 718 C C . HIS A 1 86 ? -17.082 38.072 22.568 1.00 28.60 83 HIS A C 1
ATOM 719 O O . HIS A 1 86 ? -17.528 39.065 23.141 1.00 29.01 83 HIS A O 1
ATOM 732 N N . LEU A 1 87 ? -15.806 37.955 22.221 1.00 26.59 84 LEU A N 1
ATOM 733 C CA . LEU A 1 87 ? -14.861 39.043 22.481 1.00 28.86 84 LEU A CA 1
ATOM 734 C C . LEU A 1 87 ? -15.187 40.306 21.691 1.00 33.47 84 LEU A C 1
ATOM 735 O O . LEU A 1 87 ? -15.060 41.423 22.204 1.00 29.27 84 LEU A O 1
ATOM 740 N N . LEU A 1 88 ? -15.583 40.146 20.430 1.00 26.99 85 LEU A N 1
ATOM 741 C CA . LEU A 1 88 ? -15.893 41.311 19.611 1.00 27.83 85 LEU A CA 1
ATOM 742 C C . LEU A 1 88 ? -17.165 42.026 20.090 1.00 26.69 85 LEU A C 1
ATOM 743 O O . LEU A 1 88 ? -17.265 43.264 20.017 1.00 27.36 85 LEU A O 1
ATOM 748 N N . ILE A 1 89 ? -18.131 41.260 20.578 1.00 28.41 86 ILE A N 1
ATOM 749 C CA . ILE A 1 89 ? -19.335 41.848 21.176 1.00 34.60 86 ILE A CA 1
ATOM 750 C C . ILE A 1 89 ? -18.994 42.634 22.452 1.00 38.20 86 ILE A C 1
ATOM 751 O O . ILE A 1 89 ? -19.515 43.732 22.680 1.00 33.65 86 ILE A O 1
ATOM 756 N N . GLU A 1 90 ? -18.108 42.080 23.272 1.00 31.31 87 GLU A N 1
ATOM 757 C CA . GLU A 1 90 ? -17.645 42.787 24.465 1.00 33.77 87 GLU A CA 1
ATOM 758 C C . GLU A 1 90 ? -16.930 44.075 24.090 1.00 28.21 87 GLU A C 1
ATOM 759 O O . GLU A 1 90 ? -17.080 45.087 24.768 1.00 32.19 87 GLU A O 1
ATOM 765 N N . LYS A 1 91 ? -16.143 44.037 23.020 1.00 29.00 88 LYS A N 1
ATOM 766 C CA . LYS A 1 91 ? -15.449 45.233 22.567 1.00 26.97 88 LYS A CA 1
ATOM 767 C C . LYS A 1 91 ? -16.452 46.307 22.141 1.00 32.24 88 LYS A C 1
ATOM 768 O O . LYS A 1 91 ? -16.304 47.481 22.490 1.00 28.99 88 LYS A O 1
ATOM 774 N N . LYS A 1 92 ? -17.460 45.906 21.374 1.00 30.77 89 LYS A N 1
ATOM 775 C CA . LYS A 1 92 ? -18.535 46.821 20.973 1.00 35.35 89 LYS A CA 1
ATOM 776 C C . LYS A 1 92 ? -19.227 47.430 22.197 1.00 32.98 89 LYS A C 1
ATOM 777 O O . LYS A 1 92 ? -19.495 48.636 22.239 1.00 30.38 89 LYS A O 1
ATOM 783 N N . GLN A 1 93 ? -19.515 46.592 23.189 1.00 33.91 90 GLN A N 1
ATOM 784 C CA . GLN A 1 93 ? -20.201 47.069 24.391 1.00 38.03 90 GLN A CA 1
ATOM 785 C C . GLN A 1 93 ? -19.349 48.075 25.178 1.00 35.39 90 GLN A C 1
ATOM 786 O O . GLN A 1 93 ? -19.869 49.033 25.746 1.00 35.56 90 GLN A O 1
ATOM 792 N N . ARG A 1 94 ? -18.043 47.854 25.209 1.00 29.96 91 ARG A N 1
ATOM 793 C CA A ARG A 1 94 ? -17.117 48.779 25.855 0.55 33.80 91 ARG A CA 1
ATOM 794 C CA B ARG A 1 94 ? -17.145 48.785 25.872 0.45 33.71 91 ARG A CA 1
ATOM 795 C C . ARG A 1 94 ? -17.112 50.125 25.131 1.00 34.97 91 ARG A C 1
ATOM 796 O O . ARG A 1 94 ? -17.044 51.185 25.754 1.00 31.43 91 ARG A O 1
ATOM 811 N N . ILE A 1 95 ? -17.178 50.080 23.802 1.00 27.47 92 ILE A N 1
ATOM 812 C CA . ILE A 1 95 ? -17.219 51.301 23.016 1.00 28.61 92 ILE A CA 1
ATOM 813 C C . ILE A 1 95 ? -18.531 52.042 23.209 1.00 29.30 92 ILE A C 1
ATOM 814 O O . ILE A 1 95 ? -18.554 53.272 23.244 1.00 27.88 92 ILE A O 1
ATOM 819 N N . GLU A 1 96 ? -19.620 51.298 23.351 1.00 31.94 93 GLU A N 1
ATOM 820 C CA . GLU A 1 96 ? -20.920 51.897 23.647 1.00 28.88 93 GLU A CA 1
ATOM 821 C C . GLU A 1 96 ? -20.894 52.605 24.999 1.00 28.38 93 GLU A C 1
ATOM 822 O O . GLU A 1 96 ? -21.441 53.709 25.148 1.00 32.11 93 GLU A O 1
ATOM 828 N N . THR A 1 97 ? -20.248 51.973 25.969 1.00 32.05 94 THR A N 1
ATOM 829 C CA . THR A 1 97 ? -20.089 52.554 27.299 1.00 36.18 94 THR A CA 1
ATOM 830 C C . THR A 1 97 ? -19.219 53.815 27.259 1.00 35.83 94 THR A C 1
ATOM 831 O O . THR A 1 97 ? -19.513 54.817 27.920 1.00 30.08 94 THR A O 1
ATOM 843 N N . LEU A 1 99 ? -18.919 55.742 24.651 1.00 26.18 96 LEU A N 1
ATOM 844 C CA . LEU A 1 99 ? -19.716 56.764 23.979 1.00 28.81 96 LEU A CA 1
ATOM 845 C C . LEU A 1 99 ? -20.715 57.420 24.923 1.00 27.03 96 LEU A C 1
ATOM 846 O O . LEU A 1 99 ? -20.978 58.621 24.817 1.00 28.57 96 LEU A O 1
ATOM 851 N N . ALA A 1 100 ? -21.287 56.639 25.835 1.00 32.50 97 ALA A N 1
ATOM 852 C CA . ALA A 1 100 ? -22.186 57.212 26.835 1.00 32.79 97 ALA A CA 1
ATOM 853 C C . ALA A 1 100 ? -21.412 58.182 27.730 1.00 34.77 97 ALA A C 1
ATOM 854 O O . ALA A 1 100 ? -21.899 59.269 28.064 1.00 28.45 97 ALA A O 1
ATOM 856 N N . THR A 1 101 ? -20.202 57.782 28.114 1.00 30.52 98 THR A N 1
ATOM 857 C CA . THR A 1 101 ? -19.357 58.606 28.964 1.00 30.16 98 THR A CA 1
ATOM 858 C C . THR A 1 101 ? -18.973 59.901 28.237 1.00 32.53 98 THR A C 1
ATOM 859 O O . THR A 1 101 ? -18.958 60.986 28.826 1.00 26.95 98 THR A O 1
ATOM 863 N N . LEU A 1 102 ? -18.699 59.788 26.944 1.00 25.15 99 LEU A N 1
ATOM 864 C CA . LEU A 1 102 ? -18.365 60.948 26.125 1.00 25.40 99 LEU A CA 1
ATOM 865 C C . LEU A 1 102 ? -19.538 61.929 25.996 1.00 26.19 99 LEU A C 1
ATOM 866 O O . LEU A 1 102 ? -19.346 63.145 26.024 1.00 26.75 99 LEU A O 1
ATOM 871 N N . ASP A 1 103 ? -20.751 61.405 25.862 1.00 30.37 100 ASP A N 1
ATOM 872 C CA . ASP A 1 103 ? -21.939 62.262 25.797 1.00 27.56 100 ASP A CA 1
ATOM 873 C C . ASP A 1 103 ? -22.141 63.027 27.104 1.00 27.85 100 ASP A C 1
ATOM 874 O O . ASP A 1 103 ? -22.504 64.208 27.087 1.00 28.59 100 ASP A O 1
ATOM 879 N N . LEU A 1 104 ? -21.907 62.364 28.234 1.00 31.91 101 LEU A N 1
ATOM 880 C CA . LEU A 1 104 ? -21.967 63.049 29.532 1.00 29.59 101 LEU A CA 1
ATOM 881 C C . LEU A 1 104 ? -20.889 64.118 29.611 1.00 28.91 101 LEU A C 1
ATOM 882 O O . LEU A 1 104 ? -21.126 65.221 30.106 1.00 32.15 101 LEU A O 1
ATOM 887 N N . THR A 1 105 ? -19.698 63.784 29.125 1.00 27.77 102 THR A N 1
ATOM 888 C CA . THR A 1 105 ? -18.565 64.702 29.158 1.00 27.94 102 THR A CA 1
ATOM 889 C C . THR A 1 105 ? -18.873 65.975 28.378 1.00 28.57 102 THR A C 1
ATOM 890 O O . THR A 1 105 ? -18.503 67.084 28.765 1.00 29.79 102 THR A O 1
ATOM 894 N N . ILE A 1 106 ? -19.569 65.809 27.267 1.00 28.48 103 ILE A N 1
ATOM 895 C CA . ILE A 1 106 ? -19.969 66.945 26.466 1.00 29.18 103 ILE A CA 1
ATOM 896 C C . ILE A 1 106 ? -20.945 67.837 27.243 1.00 30.13 103 ILE A C 1
ATOM 897 O O . ILE A 1 106 ? -20.819 69.058 27.223 1.00 30.88 103 ILE A O 1
ATOM 902 N N . LYS A 1 107 ? -21.890 67.220 27.950 1.00 33.14 104 LYS A N 1
ATOM 903 C CA . LYS A 1 107 ? -22.809 67.954 28.837 1.00 36.02 104 LYS A CA 1
ATOM 904 C C . LYS A 1 107 ? -22.062 68.616 30.001 1.00 33.02 104 LYS A C 1
ATOM 905 O O . LYS A 1 107 ? -22.330 69.764 30.356 1.00 33.49 104 LYS A O 1
ATOM 911 N N . ASN A 1 108 ? -21.128 67.876 30.592 1.00 30.77 105 ASN A N 1
ATOM 912 C CA . ASN A 1 108 ? -20.263 68.408 31.639 1.00 33.63 105 ASN A CA 1
ATOM 913 C C . ASN A 1 108 ? -19.510 69.673 31.220 1.00 32.25 105 ASN A C 1
ATOM 914 O O . ASN A 1 108 ? -19.431 70.647 31.974 1.00 32.33 105 ASN A O 1
ATOM 919 N N . GLU A 1 109 ? -18.951 69.654 30.013 1.00 31.16 106 GLU A N 1
ATOM 920 C CA A GLU A 1 109 ? -18.154 70.779 29.536 0.56 36.66 106 GLU A CA 1
ATOM 921 C CA B GLU A 1 109 ? -18.171 70.782 29.500 0.44 37.35 106 GLU A CA 1
ATOM 922 C C . GLU A 1 109 ? -19.013 72.032 29.334 1.00 34.79 106 GLU A C 1
ATOM 923 O O . GLU A 1 109 ? -18.508 73.147 29.412 1.00 36.94 106 GLU A O 1
ATOM 934 N N . LYS A 1 110 ? -20.306 71.830 29.102 1.00 40.82 107 LYS A N 1
ATOM 935 C CA . LYS A 1 110 ? -21.264 72.923 28.939 1.00 43.12 107 LYS A CA 1
ATOM 936 C C . LYS A 1 110 ? -21.893 73.372 30.258 1.00 42.61 107 LYS A C 1
ATOM 937 O O . LYS A 1 110 ? -22.641 74.345 30.289 1.00 44.66 107 LYS A O 1
ATOM 943 N N . GLY A 1 111 ? -21.615 72.652 31.341 1.00 39.50 108 GLY A N 1
ATOM 944 C CA . GLY A 1 111 ? -22.166 72.995 32.645 1.00 34.86 108 GLY A CA 1
ATOM 945 C C . GLY A 1 111 ? -23.584 72.514 32.936 1.00 39.42 108 GLY A C 1
ATOM 946 O O . GLY A 1 111 ? -24.190 72.930 33.926 1.00 42.84 108 GLY A O 1
ATOM 947 N N . GLU A 1 112 ? -24.119 71.636 32.091 1.00 37.39 109 GLU A N 1
ATOM 948 C CA . GLU A 1 112 ? -25.465 71.089 32.296 1.00 41.48 109 GLU A CA 1
ATOM 949 C C . GLU A 1 112 ? -25.523 70.088 33.448 1.00 47.55 109 GLU A C 1
ATOM 950 O O . GLU A 1 112 ? -26.543 69.959 34.129 1.00 43.29 109 GLU A O 1
ATOM 956 N N . ILE A 1 113 ? -24.430 69.361 33.643 1.00 33.64 110 ILE A N 1
ATOM 957 C CA . ILE A 1 113 ? -24.335 68.392 34.724 1.00 33.38 110 ILE A CA 1
ATOM 958 C C . ILE A 1 113 ? -22.975 68.524 35.379 1.00 34.81 110 ILE A C 1
ATOM 959 O O . ILE A 1 113 ? -22.124 69.277 34.915 1.00 39.23 110 ILE A O 1
ATOM 964 N N . THR A 1 114 ? -22.781 67.823 36.485 1.00 33.48 111 THR A N 1
ATOM 965 C CA . THR A 1 114 ? -21.437 67.642 36.999 1.00 37.10 111 THR A CA 1
ATOM 966 C C . THR A 1 114 ? -21.199 66.143 37.013 1.00 41.57 111 THR A C 1
ATOM 967 O O . THR A 1 114 ? -22.147 65.360 37.012 1.00 49.18 111 THR A O 1
ATOM 979 N N . THR A 1 116 ? -18.781 62.799 38.635 1.00 36.36 113 THR A N 1
ATOM 980 C CA . THR A 1 116 ? -17.753 62.335 39.552 1.00 38.98 113 THR A CA 1
ATOM 981 C C . THR A 1 116 ? -16.558 61.822 38.745 1.00 33.45 113 THR A C 1
ATOM 982 O O . THR A 1 116 ? -16.693 61.509 37.558 1.00 31.55 113 THR A O 1
ATOM 986 N N . ASN A 1 117 ? -15.400 61.725 39.391 1.00 37.31 114 ASN A N 1
ATOM 987 C CA . ASN A 1 117 ? -14.222 61.128 38.756 1.00 36.85 114 ASN A CA 1
ATOM 988 C C . ASN A 1 117 ? -14.510 59.731 38.235 1.00 40.34 114 ASN A C 1
ATOM 989 O O . ASN A 1 117 ? -14.110 59.372 37.123 1.00 33.60 114 ASN A O 1
ATOM 994 N N . LYS A 1 118 ? -15.209 58.937 39.041 1.00 41.71 115 LYS A N 1
ATOM 995 C CA . LYS A 1 118 ? -15.561 57.579 38.635 1.00 40.78 115 LYS A CA 1
ATOM 996 C C . LYS A 1 118 ? -16.345 57.570 37.322 1.00 28.72 115 LYS A C 1
ATOM 997 O O . LYS A 1 118 ? -16.074 56.764 36.430 1.00 35.03 115 LYS A O 1
ATOM 1003 N N . GLU A 1 119 ? -17.312 58.470 37.199 1.00 30.30 116 GLU A N 1
ATOM 1004 C CA . GLU A 1 119 ? -18.108 58.570 35.980 1.00 28.80 116 GLU A CA 1
ATOM 1005 C C . GLU A 1 119 ? -17.256 58.949 34.763 1.00 27.15 116 GLU A C 1
ATOM 1006 O O . GLU A 1 119 ? -17.492 58.463 33.670 1.00 29.87 116 GLU A O 1
ATOM 1012 N N . LYS A 1 120 ? -16.279 59.824 34.959 1.00 29.27 117 LYS A N 1
ATOM 1013 C CA . LYS A 1 120 ? -15.440 60.278 33.847 1.00 26.87 117 LYS A CA 1
ATOM 1014 C C . LYS A 1 120 ? -14.599 59.171 33.226 1.00 32.29 117 LYS A C 1
ATOM 1015 O O . LYS A 1 120 ? -14.200 59.263 32.065 1.00 27.04 117 LYS A O 1
ATOM 1021 N N . PHE A 1 121 ? -14.329 58.118 33.981 1.00 30.51 118 PHE A N 1
ATOM 1022 C CA . PHE A 1 121 ? -13.484 57.057 33.434 1.00 29.97 118 PHE A CA 1
ATOM 1023 C C . PHE A 1 121 ? -14.232 55.746 33.194 1.00 27.88 118 PHE A C 1
ATOM 1024 O O . PHE A 1 121 ? -13.637 54.708 32.879 1.00 30.41 118 PHE A O 1
ATOM 1032 N N . THR A 1 122 ? -15.552 55.806 33.295 1.00 32.62 119 THR A N 1
ATOM 1033 C CA . THR A 1 122 ? -16.376 54.637 33.005 1.00 32.42 119 THR A CA 1
ATOM 1034 C C . THR A 1 122 ? -16.291 54.228 31.532 1.00 33.97 119 THR A C 1
ATOM 1035 O O . THR A 1 122 ? -16.561 55.023 30.632 1.00 33.26 119 THR A O 1
ATOM 1039 N N . GLY A 1 123 ? -15.899 52.984 31.296 1.00 32.13 120 GLY A N 1
ATOM 1040 C CA . GLY A 1 123 ? -15.762 52.489 29.942 1.00 33.52 120 GLY A CA 1
ATOM 1041 C C . GLY A 1 123 ? -14.324 52.320 29.492 1.00 40.77 120 GLY A C 1
ATOM 1042 O O . GLY A 1 123 ? -14.062 51.652 28.489 1.00 43.76 120 GLY A O 1
ATOM 1043 N N . PHE A 1 124 ? -13.387 52.919 30.220 1.00 31.73 121 PHE A N 1
ATOM 1044 C CA . PHE A 1 124 ? -11.978 52.726 29.902 1.00 39.63 121 PHE A CA 1
ATOM 1045 C C . PHE A 1 124 ? -11.471 51.451 30.570 1.00 50.21 121 PHE A C 1
ATOM 1046 O O . PHE A 1 124 ? -11.548 51.305 31.790 1.00 51.59 121 PHE A O 1
ATOM 1054 N N . ASP A 1 125 ? -10.956 50.525 29.771 1.00 48.19 122 ASP A N 1
ATOM 1055 C CA . ASP A 1 125 ? -10.529 49.236 30.306 1.00 62.46 122 ASP A CA 1
ATOM 1056 C C . ASP A 1 125 ? -9.185 48.809 29.726 1.00 63.34 122 ASP A C 1
ATOM 1057 O O . ASP A 1 125 ? -9.071 48.543 28.526 1.00 61.61 122 ASP A O 1
ATOM 1062 N N . PHE A 1 126 ? -8.172 48.752 30.589 1.00 61.78 123 PHE A N 1
ATOM 1063 C CA . PHE A 1 126 ? -6.817 48.411 30.170 1.00 69.27 123 PHE A CA 1
ATOM 1064 C C . PHE A 1 126 ? -6.309 47.165 30.885 1.00 74.63 123 PHE A C 1
ATOM 1065 O O . PHE A 1 126 ? -5.108 47.019 31.119 1.00 78.16 123 PHE A O 1
ATOM 1073 N N . SER A 1 127 ? -7.225 46.271 31.238 1.00 77.25 124 SER A N 1
ATOM 1074 C CA . SER A 1 127 ? -6.854 45.050 31.943 1.00 84.23 124 SER A CA 1
ATOM 1075 C C . SER A 1 127 ? -7.709 43.869 31.499 1.00 84.62 124 SER A C 1
ATOM 1076 O O . SER A 1 127 ? -7.463 42.731 31.897 1.00 90.41 124 SER A O 1
ATOM 1079 N N . SER A 1 128 ? -8.707 44.149 30.667 1.00 76.66 125 SER A N 1
ATOM 1080 C CA . SER A 1 128 ? -9.602 43.112 30.164 1.00 80.51 125 SER A CA 1
ATOM 1081 C C . SER A 1 128 ? -8.830 42.047 29.390 1.00 69.63 125 SER A C 1
ATOM 1082 O O . SER A 1 128 ? -8.913 40.855 29.696 1.00 66.62 125 SER A O 1
ATOM 1085 N N . ASN A 1 129 ? -8.079 42.496 28.389 1.00 57.02 126 ASN A N 1
ATOM 1086 C CA . ASN A 1 129 ? -7.287 41.621 27.532 1.00 51.55 126 ASN A CA 1
ATOM 1087 C C . ASN A 1 129 ? -5.880 41.420 28.096 1.00 52.14 126 ASN A C 1
ATOM 1088 O O . AS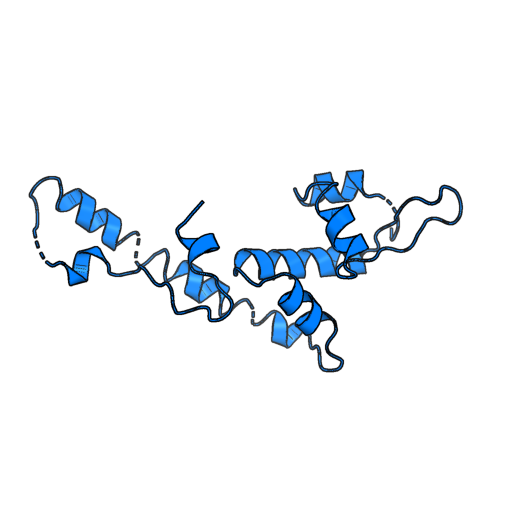N A 1 129 ? -5.085 42.359 28.130 1.00 58.24 126 ASN A O 1
ATOM 1093 N N . PRO A 1 130 ? -5.566 40.192 28.546 1.00 51.04 127 PRO A N 1
ATOM 1094 C CA . PRO A 1 130 ? -4.297 39.973 29.257 1.00 50.15 127 PRO A CA 1
ATOM 1095 C C . PRO A 1 130 ? -3.061 39.944 28.347 1.00 44.32 127 PRO A C 1
ATOM 1096 O O . PRO A 1 130 ? -1.949 40.038 28.861 1.00 42.31 127 PRO A O 1
ATOM 1100 N N . TYR A 1 131 ? -3.248 39.822 27.032 1.00 42.04 128 TYR A N 1
ATOM 1101 C CA . TYR A 1 131 ? -2.126 39.814 26.085 1.00 46.14 128 TYR A CA 1
ATOM 1102 C C . TYR A 1 131 ? -1.724 41.228 25.672 1.00 52.77 128 TYR A C 1
ATOM 1103 O O . TYR A 1 131 ? -0.704 41.420 25.007 1.00 50.24 128 TYR A O 1
ATOM 1112 N N . GLU A 1 132 ? -2.525 42.208 26.080 1.00 56.12 129 GLU A N 1
ATOM 1113 C CA A GLU A 1 132 ? -2.273 43.586 25.676 0.45 63.43 129 GLU A CA 1
ATOM 1114 C CA B GLU A 1 132 ? -2.317 43.615 25.726 0.55 64.46 129 GLU A CA 1
ATOM 1115 C C . GLU A 1 132 ? -1.116 44.234 26.439 1.00 63.78 129 GLU A C 1
ATOM 1116 O O . GLU A 1 132 ? -0.957 44.055 27.649 1.00 63.67 129 GLU A O 1
ATOM 1127 N N . GLU A 1 133 ? -0.292 44.972 25.698 1.00 66.85 130 GLU A N 1
ATOM 1128 C CA . GLU A 1 133 ? 0.810 45.734 26.284 1.00 73.88 130 GLU A CA 1
ATOM 1129 C C . GLU A 1 133 ? 0.351 47.175 26.506 1.00 59.87 130 GLU A C 1
ATOM 1130 O O . GLU A 1 133 ? -0.275 47.774 25.629 1.00 49.84 130 GLU A O 1
ATOM 1136 N N . GLU A 1 134 ? 0.648 47.725 27.678 1.00 66.32 131 GLU A N 1
ATOM 1137 C CA . GLU A 1 134 ? 0.220 49.081 28.011 1.00 72.06 131 GLU A CA 1
ATOM 1138 C C . GLU A 1 134 ? 0.757 50.111 27.013 1.00 67.40 131 GLU A C 1
ATOM 1139 O O . GLU A 1 134 ? 0.069 51.074 26.673 1.00 60.07 131 GLU A O 1
ATOM 1145 N N . ALA A 1 135 ? 1.983 49.897 26.541 1.00 63.60 132 ALA A N 1
ATOM 1146 C CA . ALA A 1 135 ? 2.627 50.827 25.614 1.00 57.06 132 ALA A CA 1
ATOM 1147 C C . ALA A 1 135 ? 1.946 50.865 24.244 1.00 57.94 132 ALA A C 1
ATOM 1148 O O . ALA A 1 135 ? 1.827 51.930 23.638 1.00 56.39 132 ALA A O 1
ATOM 1150 N N . ARG A 1 136 ? 1.507 49.707 23.752 1.00 49.28 133 ARG A N 1
ATOM 1151 C CA . ARG A 1 136 ? 0.817 49.639 22.460 1.00 60.24 133 ARG A CA 1
ATOM 1152 C C . ARG A 1 136 ? -0.580 50.260 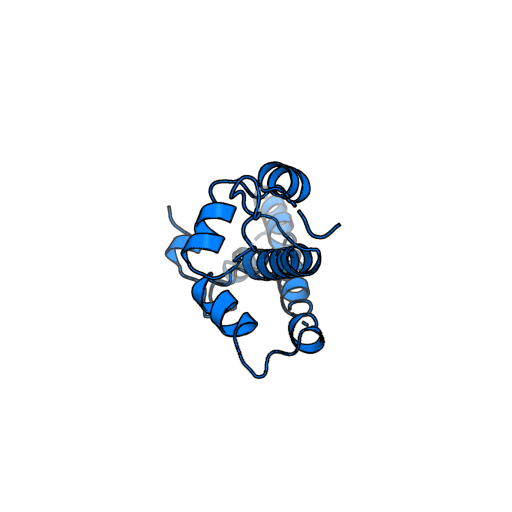22.551 1.00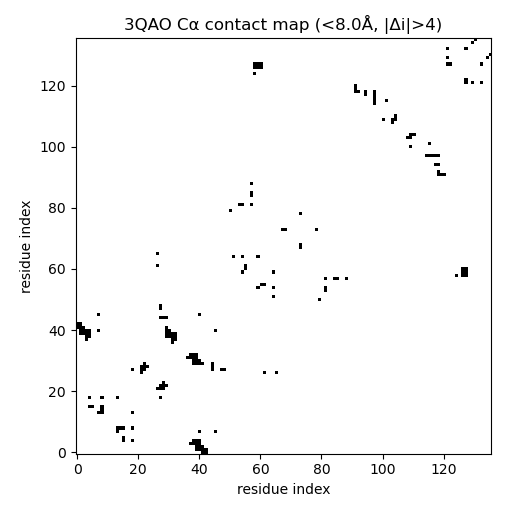 60.77 133 ARG A C 1
ATOM 1153 O O . ARG A 1 136 ? -1.132 50.749 21.559 1.00 51.81 133 ARG A O 1
ATOM 1161 N N . LYS A 1 137 ? -1.134 50.254 23.760 1.00 56.25 134 LYS A N 1
ATOM 1162 C CA . LYS A 1 137 ? -2.475 50.771 24.003 1.00 56.77 134 LYS A CA 1
ATOM 1163 C C . LYS A 1 137 ? -2.462 52.287 24.231 1.00 50.74 134 LYS A C 1
ATOM 1164 O O . LYS A 1 137 ? -3.316 53.010 23.703 1.00 44.54 134 LYS A O 1
ATOM 1170 N N . LEU A 1 138 ? -1.472 52.759 24.992 1.00 38.54 135 LEU A N 1
ATOM 1171 C CA . LEU A 1 138 ? -1.470 54.129 25.510 1.00 38.67 135 LEU A CA 1
ATOM 1172 C C . LEU A 1 138 ? -0.214 54.970 25.236 1.00 41.66 135 LEU A C 1
ATOM 1173 O O . LEU A 1 138 ? -0.116 56.101 25.723 1.00 39.81 135 LEU A O 1
ATOM 1178 N N . TRP A 1 139 ? 0.750 54.431 24.485 1.00 39.22 136 TRP A N 1
ATOM 1179 C CA . TRP A 1 139 ? 1.999 55.171 24.231 1.00 50.64 136 TRP A CA 1
ATOM 1180 C C . TRP A 1 139 ? 2.218 55.486 22.758 1.00 56.12 136 TRP A C 1
ATOM 1181 O O . TRP A 1 139 ? 1.280 55.516 21.962 1.00 53.07 136 TRP A O 1
ATOM 1192 N N . GLY A 1 140 ? 3.489 55.700 22.422 1.00 71.17 137 GLY A N 1
ATOM 1193 C CA . GLY A 1 140 ? 3.939 55.858 21.052 1.00 83.64 137 GLY A CA 1
ATOM 1194 C C . GLY A 1 140 ? 5.440 55.692 20.905 1.00 82.29 137 GLY A C 1
ATOM 1195 O O . GLY A 1 140 ? 5.931 54.588 20.675 1.00 84.62 137 GLY A O 1
#

Secondary structure (DSSP, 8-state):
----HHHHHHHH---HHHHHHHHHTTSS-PEEPTTT--EE--HHHHHHHHHHHHHHHTT--HHHHHHHHH-TT--HHHHH--HHHHHHHHHHHH--HHHHHHHHHHTTS---HHHHTTT--SSSSTT--HHHHH--

Foldseek 3Di:
DQFALVVLCVVPVPDSVVVVVCCVVVNQPADADPPPRHGTGGPVSSVSVVVVVLVVVLVADSVVSSCQVVDPPRDPVVSVCNVVSVVVVVVLVVLVVLVVVVVCCVVVNDHDPVSNCRSDDDPPDPNDDPCVVPHD

Sequence (136 aa):
SNAQIKELAELTGVSVRRTLHHYDKIGLLVPQKDDWNGYRIYSEKDVDKLQQILFFKELDFPLKKIQQILDDPLFDKNVALDQRHHLLIEKKQRRIETLATLDLTIKNEEKGEITTNKEKFTGFDFSSNPYEEEEARKLWG

Solvent-accessible surface area: 10382 Å² total

CATH classification: 1.10.1660.10

InterPro domains:
  IPR000551 MerR-type HTH domain [PF13411] (1-68)
  IPR000551 MerR-type HTH domain [PR00040] (2-13)
  IPR000551 MerR-type HTH domain [PR00040] (13-26)
  IPR000551 MerR-type HTH domain [PR00040] (37-57)
  IPR000551 MerR-type HTH domain [PS50937] (1-69)
  IPR000551 MerR-type HTH domain [SM00422] (1-70)
  IPR009061 Putative DNA-binding domain superfamily [SSF46955] (1-104)
  IPR012925 TipAS antibiotic-recognition domain [PF07739] (128-242)
  IPR036244 TipA-like multidrug resistance regulator, antibiotic-recognition domain [G3DSA:1.10.490.50] (157-246)
  IPR036244 TipA-like multidrug resistance regulator, antibiotic-recognition domain [SSF89082] (160-244)
  IPR047057 MerR transcriptional regulator [PTHR30204] (1-166)

Radius of gyration: 20.16 Å; Cα contacts (8 Å, |Δi|>4): 108; chains: 1; bounding box: 34×53×53 Å

Organism: Listeria monocytogenes serovar 1/2a (strain ATCC BAA-679 / EGD-e) (NCBI:txid169963)

B-factor: mean 40.55, std 14.53, range [19.96, 96.2]